Protein AF-A0A9W4UTP6-F1 (afdb_monomer_lite)

Foldseek 3Di:
DPPPPPQADQDQVVNAQQDASNARCVVAVSNGFDDPVLVVVVVCCCVDPVVVPVPPDDDDSRRCDVVPDPDDD

Radius of gyration: 16.02 Å; chains: 1; bounding box: 40×18×46 Å

Organism: NCBI:txid1303443

Structure (mmCIF, N/CA/C/O backbone):
data_AF-A0A9W4UTP6-F1
#
_entry.id   AF-A0A9W4UTP6-F1
#
loop_
_atom_site.group_PDB
_atom_site.id
_atom_site.type_symbol
_atom_site.label_atom_id
_atom_site.label_alt_id
_atom_site.label_comp_id
_atom_site.label_asym_id
_atom_site.label_entity_id
_atom_site.label_seq_id
_atom_site.pdbx_PDB_ins_code
_atom_site.Cartn_x
_atom_site.Cartn_y
_atom_site.Cartn_z
_atom_site.occupancy
_atom_site.B_iso_or_equiv
_atom_site.auth_seq_id
_atom_site.auth_comp_id
_atom_site.auth_asym_id
_atom_site.auth_atom_id
_atom_site.pdbx_PDB_model_num
ATOM 1 N N . MET A 1 1 ? 23.001 2.952 -33.242 1.00 44.06 1 MET A N 1
ATOM 2 C CA . MET A 1 1 ? 22.662 1.627 -32.674 1.00 44.06 1 MET A CA 1
ATOM 3 C C . MET A 1 1 ? 23.413 1.335 -31.354 1.00 44.06 1 MET A C 1
ATOM 5 O O . MET A 1 1 ? 23.731 0.189 -31.097 1.00 44.06 1 MET A O 1
ATOM 9 N N . SER A 1 2 ? 23.691 2.341 -30.496 1.00 47.06 2 SER A N 1
ATOM 10 C CA . SER A 1 2 ? 24.544 2.171 -29.289 1.00 47.06 2 SER A CA 1
ATOM 11 C C . SER A 1 2 ? 24.073 2.975 -28.055 1.00 47.06 2 SER A C 1
ATOM 13 O O . SER A 1 2 ? 24.853 3.308 -27.173 1.00 47.06 2 SER A O 1
ATOM 15 N N . ALA A 1 3 ? 22.783 3.329 -27.986 1.00 45.78 3 ALA A N 1
ATOM 16 C CA . ALA A 1 3 ? 22.204 4.057 -26.841 1.00 45.78 3 ALA A CA 1
ATOM 17 C C . ALA A 1 3 ? 21.182 3.227 -26.034 1.00 45.78 3 ALA A C 1
ATOM 19 O O . ALA A 1 3 ? 20.733 3.662 -24.979 1.00 45.78 3 ALA A O 1
ATOM 20 N N . LYS A 1 4 ? 20.827 2.020 -26.509 1.00 51.19 4 LYS A N 1
ATOM 21 C CA . LYS A 1 4 ? 19.877 1.110 -25.841 1.00 51.19 4 LYS A CA 1
ATOM 22 C C . LYS A 1 4 ? 20.521 0.153 -24.825 1.00 51.19 4 LYS A C 1
ATOM 24 O O . LYS A 1 4 ? 19.798 -0.432 -24.040 1.00 51.19 4 LYS A O 1
ATOM 29 N N . LEU A 1 5 ? 21.851 0.034 -24.792 1.00 50.06 5 LEU A N 1
ATOM 30 C CA . LEU A 1 5 ? 22.553 -1.004 -24.017 1.00 50.06 5 LEU A CA 1
ATOM 31 C C . LEU A 1 5 ? 22.951 -0.597 -22.584 1.00 50.06 5 LEU A C 1
ATOM 33 O O . LEU A 1 5 ? 23.468 -1.422 -21.845 1.00 50.06 5 LEU A O 1
ATOM 37 N N . ARG A 1 6 ? 22.720 0.657 -22.165 1.00 52.28 6 ARG A N 1
ATOM 38 C CA . ARG A 1 6 ? 23.042 1.129 -20.798 1.00 52.28 6 ARG A CA 1
ATOM 39 C C . ARG A 1 6 ? 21.849 1.172 -19.836 1.00 52.28 6 ARG A C 1
ATOM 41 O O . ARG A 1 6 ? 22.036 1.549 -18.687 1.00 52.28 6 ARG A O 1
ATOM 48 N N . ARG A 1 7 ? 20.635 0.837 -20.285 1.00 53.31 7 ARG A N 1
ATOM 49 C CA . ARG A 1 7 ? 19.409 1.001 -19.480 1.00 53.31 7 ARG A CA 1
ATOM 50 C C . ARG A 1 7 ? 19.039 -0.205 -18.605 1.00 53.31 7 ARG A C 1
ATOM 52 O O . ARG A 1 7 ? 18.094 -0.090 -17.841 1.00 53.31 7 ARG A O 1
ATOM 59 N N . GLU A 1 8 ? 19.776 -1.313 -18.680 1.00 55.53 8 GLU A N 1
ATOM 60 C CA . GLU A 1 8 ? 19.363 -2.590 -18.064 1.00 55.53 8 GLU A CA 1
ATOM 61 C C . GLU A 1 8 ? 20.170 -3.025 -16.835 1.00 55.53 8 GLU A C 1
ATOM 63 O O . GLU A 1 8 ? 19.824 -4.023 -16.207 1.00 55.53 8 GLU A O 1
ATOM 68 N N . GLN A 1 9 ? 21.224 -2.309 -16.439 1.00 56.12 9 GLN A N 1
ATOM 69 C CA . GLN A 1 9 ? 21.953 -2.681 -15.226 1.00 56.12 9 GLN A CA 1
ATOM 70 C C . GLN A 1 9 ? 21.290 -2.064 -14.000 1.00 56.12 9 GLN A C 1
ATOM 72 O O . GLN A 1 9 ? 21.655 -0.978 -13.557 1.00 56.12 9 GLN A O 1
ATOM 77 N N . ALA A 1 10 ? 20.313 -2.805 -13.473 1.00 60.84 10 ALA A N 1
ATOM 78 C CA . ALA A 1 10 ? 19.961 -2.805 -12.060 1.00 60.84 10 ALA A CA 1
ATOM 79 C C . ALA A 1 10 ? 21.230 -2.596 -11.219 1.00 60.84 10 ALA A C 1
ATOM 81 O O . ALA A 1 10 ? 22.171 -3.394 -11.265 1.00 60.84 10 ALA A O 1
ATOM 82 N N . HIS A 1 11 ? 21.292 -1.460 -10.531 1.00 66.31 11 HIS A N 1
ATOM 83 C CA . HIS A 1 11 ? 22.437 -1.090 -9.722 1.00 66.31 11 HIS A CA 1
ATOM 84 C C . HIS A 1 11 ? 22.137 -1.495 -8.290 1.00 66.31 11 HIS A C 1
ATOM 86 O O . HIS A 1 11 ? 21.321 -0.863 -7.629 1.00 66.31 11 HIS A O 1
ATOM 92 N N . THR A 1 12 ? 22.802 -2.545 -7.821 1.00 67.00 12 THR A N 1
ATOM 93 C CA . THR A 1 12 ? 22.593 -3.093 -6.479 1.00 67.00 12 THR A CA 1
ATOM 94 C C . THR A 1 12 ? 23.808 -2.806 -5.583 1.00 67.00 12 THR A C 1
ATOM 96 O O . THR A 1 12 ? 24.668 -3.678 -5.421 1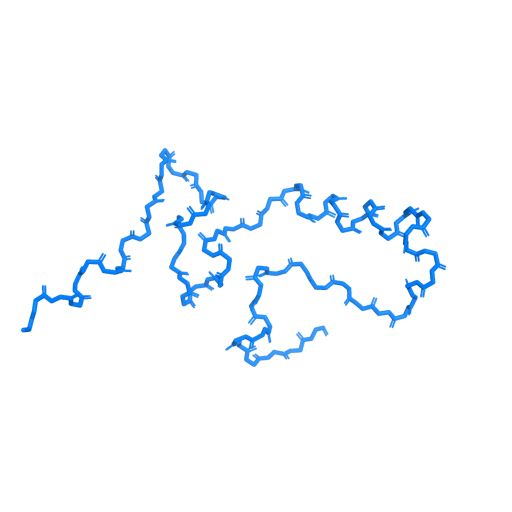.00 67.00 12 THR A O 1
ATOM 99 N N . PRO A 1 13 ? 23.959 -1.587 -5.025 1.00 66.00 13 PRO A N 1
ATOM 100 C CA . PRO A 1 13 ? 24.905 -1.292 -3.957 1.00 66.00 13 PRO A CA 1
ATOM 101 C C . PRO A 1 13 ? 24.929 -2.377 -2.884 1.00 66.00 13 PRO A C 1
ATOM 103 O O . PRO A 1 13 ? 23.951 -2.603 -2.184 1.00 66.00 13 PRO A O 1
ATOM 106 N N . GLY A 1 14 ? 26.053 -3.087 -2.780 1.00 73.00 14 GLY A N 1
ATOM 107 C CA . GLY A 1 14 ? 26.263 -4.095 -1.736 1.00 73.00 14 GLY A CA 1
ATOM 108 C C . GLY A 1 14 ? 25.359 -5.332 -1.806 1.00 73.00 14 GLY A C 1
ATOM 109 O O . GLY A 1 14 ? 25.354 -6.104 -0.855 1.00 73.00 14 GLY A O 1
ATOM 110 N N . GLY A 1 15 ? 24.616 -5.542 -2.898 1.00 82.25 15 GLY A N 1
ATOM 111 C CA . GLY A 1 15 ? 23.650 -6.642 -3.002 1.00 82.25 15 GLY A CA 1
ATOM 112 C C . GLY A 1 15 ? 22.286 -6.354 -2.362 1.00 82.25 15 GLY A C 1
ATOM 113 O O . GLY A 1 15 ? 21.419 -7.223 -2.391 1.00 82.25 15 GLY A O 1
ATOM 114 N N . ASP A 1 16 ? 22.071 -5.145 -1.837 1.00 88.81 16 ASP A N 1
ATOM 115 C CA . ASP A 1 16 ? 20.772 -4.711 -1.331 1.00 88.81 16 ASP A CA 1
ATOM 116 C C . ASP A 1 16 ? 19.815 -4.359 -2.482 1.00 88.81 16 ASP A C 1
ATOM 118 O O . ASP A 1 16 ? 20.048 -3.427 -3.250 1.00 88.81 16 ASP A O 1
ATOM 122 N N . ILE A 1 17 ? 18.730 -5.121 -2.603 1.00 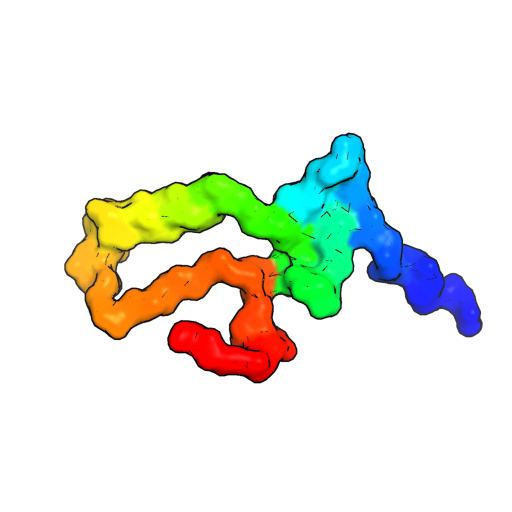90.25 17 ILE A N 1
ATOM 123 C CA . ILE A 1 17 ? 17.699 -4.970 -3.641 1.00 90.25 17 ILE A CA 1
ATOM 124 C C . ILE A 1 17 ? 16.504 -4.113 -3.184 1.00 90.25 17 ILE A C 1
ATOM 126 O O . ILE A 1 17 ? 15.522 -3.964 -3.913 1.00 90.25 17 ILE A O 1
ATOM 130 N N . SER A 1 18 ? 16.560 -3.557 -1.971 1.00 91.56 18 SER A N 1
ATOM 131 C CA . SER A 1 18 ? 15.539 -2.646 -1.436 1.00 91.56 18 SER A CA 1
ATOM 132 C C . SER A 1 18 ? 15.770 -1.184 -1.823 1.00 91.56 18 SER A C 1
ATOM 134 O O . SER A 1 18 ? 14.885 -0.342 -1.698 1.00 91.56 18 SER A O 1
ATOM 136 N N . ILE A 1 19 ? 16.944 -0.850 -2.344 1.00 91.12 19 ILE A N 1
ATOM 137 C CA . ILE A 1 19 ? 17.262 0.509 -2.780 1.00 91.12 19 ILE A CA 1
ATOM 138 C C . ILE A 1 19 ? 16.624 0.821 -4.142 1.00 91.12 19 ILE A C 1
ATOM 140 O O . ILE A 1 19 ? 16.677 -0.010 -5.055 1.00 91.12 19 ILE A O 1
ATOM 144 N N . PRO A 1 20 ? 16.041 2.016 -4.337 1.00 91.44 20 PRO A N 1
ATOM 145 C CA . PRO A 1 20 ? 15.538 2.431 -5.645 1.00 91.44 20 PRO A CA 1
ATOM 146 C C . PRO A 1 20 ? 16.612 2.335 -6.740 1.00 91.44 20 PRO A C 1
ATOM 148 O O . PRO A 1 20 ? 17.737 2.800 -6.562 1.00 91.44 20 PRO A O 1
ATOM 151 N N . GLY A 1 21 ? 16.259 1.745 -7.883 1.00 91.00 21 GLY A N 1
ATOM 152 C CA . GLY A 1 21 ? 17.164 1.496 -9.012 1.00 91.00 21 GLY A CA 1
ATOM 153 C C . GLY A 1 21 ? 17.917 0.160 -8.966 1.00 91.00 21 GLY A C 1
ATOM 154 O O . GLY A 1 21 ? 18.614 -0.175 -9.928 1.00 91.00 21 GLY A O 1
ATOM 155 N N . SER A 1 22 ? 17.763 -0.623 -7.894 1.00 91.56 22 SER A N 1
ATOM 156 C CA . SER A 1 22 ? 18.338 -1.973 -7.790 1.00 91.56 22 SER A CA 1
ATOM 157 C C . SER A 1 22 ? 17.579 -3.038 -8.561 1.00 91.56 22 SER A C 1
ATOM 159 O O . SER A 1 22 ? 18.132 -4.107 -8.802 1.00 91.56 22 SER A O 1
ATOM 161 N N . MET A 1 23 ? 16.345 -2.750 -8.973 1.00 89.19 23 MET A N 1
ATOM 162 C CA . MET A 1 23 ? 15.543 -3.620 -9.822 1.00 89.19 23 MET A CA 1
ATOM 163 C C . MET A 1 23 ? 15.187 -2.912 -11.132 1.00 89.19 23 MET A C 1
ATOM 165 O O . MET A 1 23 ? 14.942 -1.701 -11.134 1.00 89.19 23 MET A O 1
ATOM 169 N N . PRO A 1 24 ? 15.113 -3.649 -12.255 1.00 90.25 24 PRO A N 1
ATOM 170 C CA . PRO A 1 24 ? 14.604 -3.098 -13.503 1.00 90.25 24 PRO A CA 1
ATOM 171 C C . PRO A 1 24 ? 13.130 -2.705 -13.342 1.00 90.25 24 PRO A C 1
ATOM 173 O O . PRO A 1 24 ? 12.367 -3.389 -12.651 1.00 90.25 24 PRO A O 1
ATOM 176 N N . TRP A 1 25 ? 12.715 -1.626 -14.004 1.00 87.88 25 TRP A N 1
ATOM 177 C CA . TRP A 1 25 ? 11.339 -1.121 -13.922 1.00 87.88 25 TRP A CA 1
ATOM 178 C C . TRP A 1 25 ? 10.327 -2.094 -14.550 1.00 87.88 25 TRP A C 1
ATOM 180 O O . TRP A 1 25 ? 9.172 -2.141 -14.133 1.00 87.88 25 TRP A O 1
ATOM 190 N N . GLU A 1 26 ? 10.766 -2.921 -15.505 1.00 89.31 26 GLU A N 1
ATOM 191 C CA . GLU A 1 26 ? 9.993 -4.029 -16.076 1.00 89.31 26 GLU A CA 1
ATOM 192 C C . GLU A 1 26 ? 9.755 -5.150 -15.052 1.00 89.31 26 GLU A C 1
ATOM 194 O O . GLU A 1 26 ? 8.806 -5.928 -15.172 1.00 89.31 26 GLU A O 1
ATOM 199 N N . GLY A 1 27 ? 10.633 -5.268 -14.053 1.00 89.31 27 GLY A N 1
ATOM 200 C CA . GLY A 1 27 ? 10.527 -6.222 -12.955 1.00 89.31 27 GLY A CA 1
ATOM 201 C C . GLY A 1 27 ? 9.558 -5.724 -11.896 1.00 89.31 27 GLY A C 1
ATOM 202 O O . GLY A 1 27 ? 8.544 -6.375 -11.674 1.00 89.31 27 GLY A O 1
ATOM 203 N N . ILE A 1 28 ? 9.857 -4.568 -11.300 1.00 94.19 28 ILE A N 1
ATOM 204 C CA . ILE A 1 28 ? 9.016 -3.872 -10.317 1.00 94.19 28 ILE A CA 1
ATOM 205 C C . ILE A 1 28 ? 9.016 -2.380 -10.681 1.00 94.19 28 ILE A C 1
ATOM 207 O O . ILE A 1 28 ? 10.099 -1.793 -10.718 1.00 94.19 28 ILE A O 1
ATOM 211 N N . PRO A 1 29 ? 7.858 -1.729 -10.905 1.00 95.38 29 PRO A N 1
ATOM 212 C CA . PRO A 1 29 ? 7.813 -0.308 -11.270 1.00 95.38 29 PRO A CA 1
ATOM 213 C C . PRO A 1 29 ? 8.463 0.628 -10.249 1.00 95.38 29 PRO A C 1
ATOM 215 O O . PRO A 1 29 ? 9.078 1.620 -10.631 1.00 95.38 29 PRO A O 1
ATOM 218 N N . ALA A 1 30 ? 8.397 0.290 -8.960 1.00 95.19 30 ALA A N 1
ATOM 219 C CA . ALA A 1 30 ? 9.120 0.997 -7.903 1.00 95.19 30 ALA A CA 1
ATOM 220 C C . ALA A 1 30 ? 10.655 0.871 -7.999 1.00 95.19 30 ALA A C 1
ATOM 222 O O . ALA A 1 30 ? 11.368 1.574 -7.287 1.00 95.19 30 ALA A O 1
ATOM 223 N N . THR A 1 31 ? 11.185 0.008 -8.873 1.00 95.12 31 THR A N 1
ATOM 224 C CA . THR A 1 31 ? 12.621 -0.260 -9.097 1.00 95.12 31 THR A CA 1
ATOM 225 C C . THR A 1 31 ? 13.379 -0.751 -7.864 1.00 95.12 31 THR A C 1
ATOM 227 O O . THR A 1 31 ? 14.602 -0.650 -7.790 1.00 95.12 31 THR A O 1
ATOM 230 N N . ARG A 1 32 ? 12.647 -1.302 -6.897 1.00 95.06 32 ARG A N 1
ATOM 231 C CA . ARG A 1 32 ? 13.164 -1.923 -5.681 1.00 95.06 32 ARG A CA 1
ATOM 232 C C . ARG A 1 32 ? 12.202 -2.991 -5.195 1.00 95.06 32 ARG A C 1
ATOM 234 O O . ARG A 1 32 ? 11.016 -2.947 -5.522 1.00 95.06 32 ARG A O 1
ATOM 241 N N . VAL A 1 33 ? 12.699 -3.908 -4.383 1.00 94.25 33 VAL A N 1
ATOM 242 C CA . VAL A 1 33 ? 11.852 -4.819 -3.616 1.00 94.25 33 VAL A CA 1
ATOM 243 C C . VAL A 1 33 ? 11.257 -4.065 -2.421 1.00 94.25 33 VAL A C 1
ATOM 245 O O . VAL A 1 33 ? 11.811 -3.060 -1.962 1.00 94.25 33 VAL A O 1
ATOM 248 N N . GLY A 1 34 ? 10.083 -4.504 -1.971 1.00 94.56 34 GLY A N 1
ATOM 249 C CA . GLY A 1 34 ? 9.471 -3.982 -0.752 1.00 94.56 34 GLY A CA 1
ATOM 250 C C . GLY A 1 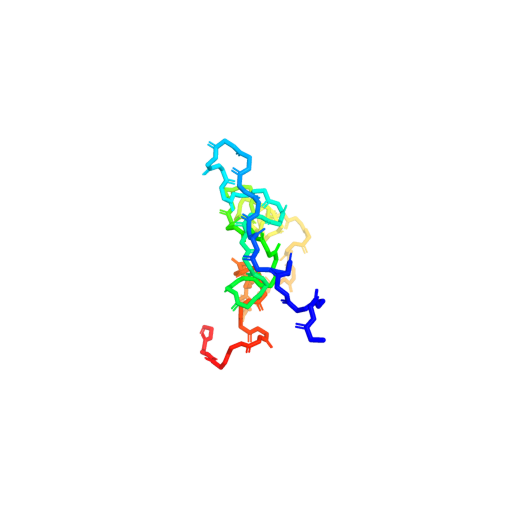34 ? 10.295 -4.332 0.487 1.00 94.56 34 GLY A C 1
ATOM 251 O O . GLY A 1 34 ? 10.983 -5.354 0.500 1.00 94.56 34 GLY A O 1
ATOM 252 N N . THR A 1 35 ? 10.203 -3.494 1.515 1.00 96.12 35 THR A N 1
ATOM 253 C CA . THR A 1 35 ? 10.783 -3.732 2.842 1.00 96.12 35 THR A CA 1
ATOM 254 C C . THR A 1 35 ? 9.692 -3.872 3.896 1.00 96.12 35 THR A C 1
ATOM 256 O O . THR A 1 35 ? 8.504 -3.642 3.645 1.00 96.12 35 THR A O 1
ATOM 259 N N . GLU A 1 36 ? 10.092 -4.243 5.105 1.00 96.56 36 GLU A N 1
ATOM 260 C CA . GLU A 1 36 ? 9.224 -4.302 6.272 1.00 96.56 36 GLU A CA 1
ATOM 261 C C . GLU A 1 36 ? 8.546 -2.950 6.543 1.00 96.56 36 GLU A C 1
ATOM 263 O O . GLU A 1 36 ? 7.375 -2.915 6.931 1.00 96.56 36 GLU A O 1
ATOM 268 N N . GLU A 1 37 ? 9.231 -1.834 6.280 1.00 96.50 37 GLU A N 1
ATOM 269 C CA . GLU A 1 37 ? 8.701 -0.481 6.464 1.00 96.50 37 GLU A CA 1
ATOM 270 C C . GLU A 1 37 ? 7.526 -0.164 5.530 1.00 96.50 37 GLU A C 1
ATOM 272 O O . GLU A 1 37 ? 6.611 0.554 5.940 1.00 96.50 37 GLU A O 1
ATOM 277 N N . ASP A 1 38 ? 7.498 -0.711 4.309 1.00 96.56 38 ASP A N 1
ATOM 278 C CA . AS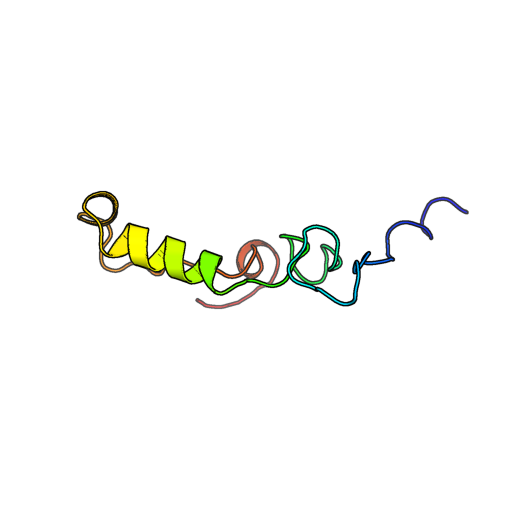P A 1 38 ? 6.393 -0.483 3.367 1.00 96.56 38 ASP A CA 1
ATOM 279 C C . ASP A 1 38 ? 5.077 -1.066 3.900 1.00 96.56 38 ASP A C 1
ATOM 281 O O . ASP A 1 38 ? 4.022 -0.424 3.858 1.00 96.56 38 ASP A O 1
ATOM 285 N N . ILE A 1 39 ? 5.141 -2.280 4.453 1.00 97.06 39 ILE A N 1
ATOM 286 C CA . ILE A 1 39 ? 3.985 -2.936 5.068 1.00 97.06 39 ILE A CA 1
ATOM 287 C C . ILE A 1 39 ? 3.670 -2.319 6.429 1.00 97.06 39 ILE A C 1
ATOM 289 O O . ILE A 1 39 ? 2.497 -2.093 6.733 1.00 97.06 39 ILE A O 1
ATOM 293 N N . ALA A 1 40 ? 4.680 -1.980 7.233 1.00 98.12 40 ALA A N 1
ATOM 294 C CA . ALA A 1 40 ? 4.468 -1.304 8.509 1.00 98.12 40 ALA A CA 1
ATOM 295 C C . ALA A 1 40 ? 3.752 0.044 8.324 1.00 98.12 40 ALA A C 1
ATOM 297 O O . ALA A 1 40 ? 2.846 0.362 9.092 1.00 98.12 40 ALA A O 1
ATOM 298 N N . GLY A 1 41 ? 4.093 0.806 7.280 1.00 97.56 41 GLY A N 1
ATOM 299 C CA . GLY A 1 41 ? 3.410 2.049 6.923 1.00 97.56 41 GLY A CA 1
ATOM 300 C C . GLY A 1 41 ? 1.944 1.834 6.543 1.00 97.56 41 GLY A C 1
ATOM 301 O O . GLY A 1 41 ? 1.071 2.558 7.026 1.00 97.56 41 GLY A O 1
ATOM 302 N N . ALA A 1 42 ? 1.656 0.804 5.741 1.00 97.50 42 ALA A N 1
ATOM 303 C CA . ALA A 1 42 ? 0.289 0.425 5.383 1.00 97.50 42 ALA A CA 1
ATOM 304 C C . ALA A 1 42 ? -0.538 0.020 6.618 1.00 97.50 42 ALA A C 1
ATOM 306 O O . ALA A 1 42 ? -1.664 0.488 6.797 1.00 97.50 42 ALA A O 1
ATOM 307 N N . ILE A 1 43 ? 0.040 -0.791 7.511 1.00 97.75 43 ILE A N 1
ATOM 308 C CA . ILE A 1 43 ? -0.590 -1.194 8.775 1.00 97.75 43 ILE A CA 1
ATOM 309 C C . ILE A 1 43 ? -0.832 0.025 9.661 1.00 97.75 43 ILE A C 1
ATOM 311 O O . ILE A 1 43 ? -1.932 0.188 10.183 1.00 97.75 43 ILE A O 1
ATOM 315 N N . LEU A 1 44 ? 0.165 0.898 9.819 1.00 98.00 44 LEU A N 1
ATOM 316 C CA . LEU A 1 44 ? 0.042 2.100 10.636 1.00 98.00 44 LEU A CA 1
ATOM 317 C C . LEU A 1 44 ? -1.065 3.015 10.106 1.00 98.00 44 LEU A C 1
ATOM 319 O O . LEU A 1 44 ? -1.871 3.506 10.892 1.00 98.00 44 LEU A O 1
ATOM 323 N N . TYR A 1 45 ? -1.152 3.210 8.788 1.00 97.81 45 TYR A N 1
ATOM 324 C CA . TYR A 1 45 ? -2.237 3.964 8.164 1.00 97.81 45 TYR A CA 1
ATOM 325 C C . TYR A 1 45 ? -3.607 3.375 8.522 1.00 97.81 45 TYR A C 1
ATOM 327 O O . TYR A 1 45 ? -4.436 4.096 9.084 1.00 97.81 45 TYR A O 1
ATOM 335 N N . LEU A 1 46 ? -3.807 2.076 8.270 1.00 97.44 46 LEU A N 1
ATOM 336 C CA . LEU A 1 46 ? -5.074 1.379 8.514 1.00 97.44 46 LEU A CA 1
ATOM 337 C C . LEU A 1 46 ? -5.453 1.337 10.003 1.00 97.44 46 LEU A C 1
ATOM 339 O O . LEU A 1 46 ? -6.618 1.516 10.342 1.00 97.44 46 LEU A O 1
ATOM 343 N N . ALA A 1 47 ? -4.483 1.139 10.898 1.00 97.25 47 ALA A N 1
ATOM 344 C CA . ALA A 1 47 ? -4.705 1.085 12.343 1.00 97.25 47 ALA A CA 1
ATOM 345 C C . ALA A 1 47 ? -4.898 2.473 12.982 1.00 97.25 47 ALA A C 1
ATOM 347 O O . ALA A 1 47 ? -5.422 2.588 14.091 1.00 97.25 47 ALA A O 1
ATOM 348 N N . SER A 1 48 ? -4.449 3.539 12.316 1.00 98.19 48 SER A N 1
ATOM 349 C CA . SER A 1 48 ? -4.567 4.908 12.816 1.00 98.19 48 SER A CA 1
ATOM 350 C C . SER A 1 48 ? -5.940 5.529 12.542 1.00 98.19 48 SER A C 1
ATOM 352 O O . SER A 1 48 ? -6.770 5.017 11.793 1.00 98.19 48 SER A O 1
ATOM 354 N N . ARG A 1 49 ? -6.152 6.743 13.070 1.00 97.88 49 ARG A N 1
ATOM 355 C CA . ARG A 1 49 ? -7.325 7.570 12.737 1.00 97.88 49 ARG A CA 1
ATOM 356 C C . ARG A 1 49 ? -7.438 7.883 11.239 1.00 97.88 49 ARG A C 1
ATOM 358 O O . ARG A 1 49 ? -8.555 8.104 10.774 1.00 97.88 49 ARG A O 1
ATOM 365 N N . ALA A 1 50 ? -6.328 7.898 10.494 1.00 97.69 50 ALA A N 1
ATOM 366 C CA . ALA A 1 50 ? -6.345 8.146 9.052 1.00 97.69 50 ALA A CA 1
ATOM 367 C C . ALA A 1 50 ? -7.078 7.032 8.281 1.00 97.69 50 ALA A C 1
ATOM 369 O O . ALA A 1 50 ? -7.705 7.315 7.264 1.00 97.69 50 ALA A O 1
ATOM 370 N N . GLY A 1 51 ? -7.062 5.801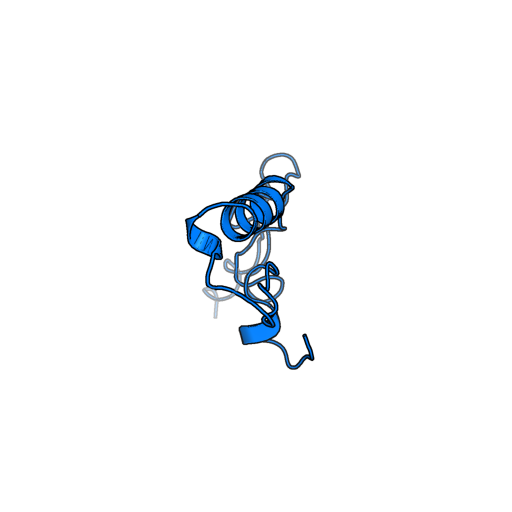 8.807 1.00 97.44 51 GLY A N 1
ATOM 371 C CA . GLY A 1 51 ? -7.792 4.650 8.276 1.00 97.44 51 GLY A CA 1
ATOM 372 C C . GLY A 1 51 ? -9.231 4.506 8.786 1.00 97.44 51 GLY A C 1
ATOM 373 O O . GLY A 1 51 ? -9.921 3.579 8.382 1.00 97.44 51 GLY A O 1
ATOM 374 N N . SER A 1 52 ? -9.730 5.409 9.642 1.00 97.69 52 SER A N 1
ATOM 375 C CA . SER A 1 52 ? -11.014 5.220 10.354 1.00 97.69 52 SER A CA 1
ATOM 376 C C . SER A 1 52 ? -12.252 5.047 9.461 1.00 97.69 52 SER A C 1
ATOM 378 O O . SER A 1 52 ? -13.263 4.510 9.914 1.00 97.69 52 SER A O 1
ATOM 380 N N . PHE A 1 53 ? -12.181 5.478 8.200 1.00 97.12 53 PHE A N 1
ATOM 381 C CA . PHE A 1 53 ? -13.253 5.314 7.215 1.00 97.12 53 PHE A CA 1
ATOM 382 C C . PHE A 1 53 ? -12.827 4.497 5.984 1.00 97.12 53 PHE A C 1
ATOM 384 O O . PHE A 1 53 ? -13.461 4.564 4.934 1.00 97.12 53 PHE A O 1
ATOM 391 N N . VAL A 1 54 ? -11.746 3.728 6.105 1.00 96.62 54 VAL A N 1
ATOM 392 C CA . VAL A 1 54 ? -11.146 2.932 5.029 1.00 96.62 54 VAL A CA 1
ATOM 393 C C . VAL A 1 54 ? -11.436 1.467 5.322 1.00 96.62 54 VAL A C 1
ATOM 395 O O . VAL A 1 54 ? -10.659 0.774 5.970 1.00 96.62 54 VAL A O 1
ATOM 398 N N . ASN A 1 55 ? -12.615 1.016 4.896 1.00 95.50 55 ASN A N 1
ATOM 399 C CA . ASN A 1 55 ? -13.149 -0.303 5.223 1.00 95.50 55 ASN A CA 1
ATOM 400 C C . ASN A 1 55 ? -13.558 -1.052 3.954 1.00 95.50 55 ASN A C 1
ATOM 402 O O . ASN A 1 55 ? -14.020 -0.443 2.991 1.00 95.50 55 ASN A O 1
ATOM 406 N N . GLY A 1 56 ? -13.434 -2.382 3.974 1.00 95.81 56 GLY A N 1
ATOM 407 C CA . GLY A 1 56 ? -13.868 -3.237 2.862 1.00 95.81 56 GLY A CA 1
ATOM 408 C C . GLY A 1 56 ? -13.042 -3.082 1.581 1.00 95.81 56 GLY A C 1
ATOM 409 O O . GLY A 1 56 ? -13.486 -3.511 0.521 1.00 95.81 56 GLY A O 1
ATOM 410 N N . CYS A 1 57 ? -11.858 -2.475 1.663 1.00 93.94 57 CYS A N 1
ATOM 411 C CA . CYS A 1 57 ? -10.929 -2.323 0.550 1.00 93.94 57 CYS A CA 1
ATOM 412 C C . CYS A 1 57 ? -9.603 -3.032 0.835 1.00 93.94 57 CYS A C 1
ATOM 414 O O . CYS A 1 57 ? -9.216 -3.215 1.989 1.00 93.94 57 CYS A O 1
ATOM 416 N N . ILE A 1 58 ? -8.884 -3.374 -0.231 1.00 94.31 58 ILE A N 1
ATOM 417 C CA . ILE A 1 58 ? -7.540 -3.946 -0.161 1.00 94.31 58 ILE A CA 1
ATOM 418 C C . ILE A 1 58 ? -6.538 -2.835 -0.466 1.00 94.31 58 ILE A C 1
ATOM 420 O O . ILE A 1 58 ? -6.597 -2.210 -1.525 1.00 94.31 58 ILE A O 1
ATOM 424 N N . LEU A 1 59 ? -5.628 -2.578 0.475 1.00 95.19 59 LEU A N 1
ATOM 425 C CA . LEU A 1 59 ? -4.515 -1.655 0.277 1.00 95.19 59 LEU A CA 1
ATOM 426 C C . LEU A 1 59 ? -3.343 -2.426 -0.335 1.00 95.19 59 LEU A C 1
ATOM 428 O O . LEU A 1 59 ? -2.672 -3.193 0.350 1.00 95.19 59 LEU A O 1
ATOM 432 N N . ILE A 1 60 ? -3.140 -2.253 -1.638 1.00 95.38 60 ILE A N 1
ATOM 433 C CA . ILE A 1 60 ? -2.102 -2.961 -2.389 1.00 95.38 60 ILE A CA 1
ATOM 434 C C . ILE A 1 60 ? -0.738 -2.310 -2.124 1.00 95.38 60 ILE A C 1
ATOM 436 O O . ILE A 1 60 ? -0.532 -1.140 -2.445 1.00 95.38 60 ILE A O 1
ATOM 440 N N . THR A 1 61 ? 0.204 -3.100 -1.607 1.00 95.56 61 THR A N 1
ATOM 441 C CA . THR A 1 61 ? 1.592 -2.691 -1.338 1.00 95.56 61 THR A CA 1
ATOM 442 C C . THR A 1 61 ? 2.555 -3.578 -2.134 1.00 95.56 61 THR A C 1
ATOM 444 O O . THR A 1 61 ? 3.241 -4.429 -1.577 1.00 95.56 61 THR A O 1
ATOM 447 N N . ASP A 1 62 ? 2.568 -3.431 -3.461 1.00 94.88 62 ASP A N 1
ATOM 448 C CA . ASP A 1 62 ? 3.270 -4.339 -4.389 1.00 94.88 62 ASP A CA 1
ATOM 449 C C . ASP A 1 62 ? 4.326 -3.648 -5.276 1.00 94.88 62 ASP A C 1
ATOM 451 O O . ASP A 1 62 ? 4.822 -4.229 -6.241 1.00 94.88 62 ASP A O 1
ATOM 455 N N . GLY A 1 63 ? 4.648 -2.382 -4.996 1.00 94.56 63 GLY A N 1
ATOM 456 C CA . GLY A 1 63 ? 5.578 -1.601 -5.816 1.00 94.56 63 GLY A CA 1
ATOM 457 C C . GLY A 1 63 ? 5.041 -1.229 -7.206 1.00 94.56 63 GLY A C 1
ATOM 458 O O . GLY A 1 63 ? 5.836 -0.902 -8.088 1.00 94.56 63 GLY A O 1
ATOM 459 N N . GLY A 1 64 ? 3.717 -1.265 -7.411 1.00 95.12 64 GLY A N 1
ATOM 460 C CA . GLY A 1 64 ? 3.035 -0.855 -8.645 1.00 95.12 64 GLY A CA 1
ATOM 461 C C . GLY A 1 64 ? 2.781 -1.992 -9.635 1.00 95.12 64 GLY A C 1
ATOM 462 O O . GLY A 1 64 ? 2.464 -1.740 -10.797 1.00 95.12 64 GLY A O 1
ATOM 463 N N . MET A 1 65 ? 2.935 -3.242 -9.210 1.00 95.12 65 MET A N 1
ATOM 464 C CA . MET A 1 65 ? 2.904 -4.405 -10.094 1.00 95.12 65 MET A CA 1
ATOM 465 C C . MET A 1 65 ? 1.538 -4.633 -10.735 1.00 95.12 65 MET A C 1
ATOM 467 O O . MET A 1 65 ? 1.459 -4.783 -11.956 1.00 95.12 65 MET A O 1
ATOM 471 N N . LEU A 1 66 ? 0.465 -4.576 -9.949 1.00 94.75 66 LEU A N 1
ATOM 472 C CA . LEU A 1 66 ? -0.908 -4.722 -10.435 1.00 94.75 66 LEU A CA 1
ATOM 473 C C . LEU A 1 66 ? -1.337 -3.596 -11.391 1.00 94.75 66 LEU A C 1
ATOM 475 O O . LEU A 1 66 ? -2.293 -3.767 -12.141 1.00 94.75 66 LEU A O 1
ATOM 479 N N . ALA A 1 67 ? -0.624 -2.464 -11.424 1.00 93.56 67 ALA A N 1
ATOM 480 C CA . ALA A 1 67 ? -0.908 -1.380 -12.366 1.00 93.56 67 ALA A CA 1
ATOM 481 C C . ALA A 1 67 ? -0.378 -1.654 -13.786 1.00 93.56 67 ALA A C 1
ATOM 483 O O . ALA A 1 67 ? -0.884 -1.081 -14.750 1.00 93.56 67 ALA A O 1
ATOM 484 N N . VAL A 1 68 ? 0.644 -2.505 -13.927 1.00 93.75 68 VAL A N 1
ATOM 485 C CA . VAL A 1 68 ? 1.321 -2.767 -15.213 1.00 93.75 68 VAL A CA 1
ATOM 486 C C . VAL A 1 68 ? 1.227 -4.223 -15.666 1.00 93.75 68 VAL A C 1
ATOM 488 O O . VAL A 1 68 ? 1.486 -4.517 -16.833 1.00 93.75 68 VAL A O 1
ATOM 491 N N . ARG A 1 69 ? 0.857 -5.144 -14.770 1.00 91.44 69 ARG A N 1
ATOM 492 C CA . ARG A 1 69 ? 0.661 -6.565 -15.069 1.00 91.44 69 ARG A CA 1
ATOM 493 C C . ARG A 1 69 ? -0.793 -6.967 -14.817 1.00 91.44 69 ARG A C 1
ATOM 495 O O . ARG A 1 69 ? -1.299 -6.703 -13.729 1.00 91.44 69 ARG A O 1
ATOM 502 N N . PRO A 1 70 ? -1.451 -7.649 -15.774 1.00 92.38 70 PRO A N 1
ATOM 503 C CA . PRO A 1 70 ? -2.755 -8.250 -15.532 1.00 92.38 70 PRO A CA 1
ATOM 504 C C . PRO A 1 70 ? -2.694 -9.207 -14.338 1.00 9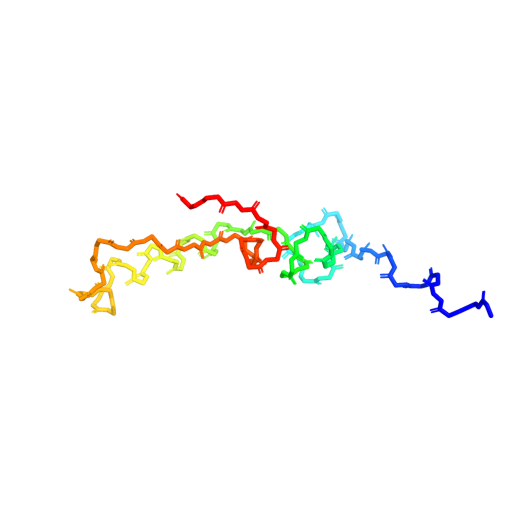2.38 70 PRO A C 1
ATOM 506 O O . PRO A 1 70 ? -1.856 -10.109 -14.302 1.00 92.38 70 PRO A O 1
ATOM 509 N N . GLY A 1 71 ? -3.592 -9.014 -13.380 1.00 87.56 71 GLY A N 1
ATOM 510 C CA . GLY A 1 71 ? -3.677 -9.808 -12.164 1.00 87.56 71 GLY A CA 1
ATOM 511 C C . GLY A 1 71 ? -4.982 -9.534 -11.426 1.00 87.56 71 GLY A C 1
ATOM 512 O O . GLY A 1 71 ? -5.698 -8.582 -11.739 1.00 87.56 71 GLY A O 1
ATOM 513 N N . ALA A 1 72 ? -5.294 -10.397 -10.468 1.00 85.69 72 ALA A N 1
ATOM 514 C CA . ALA A 1 72 ? -6.320 -10.138 -9.468 1.00 85.69 72 ALA A CA 1
ATOM 515 C C . ALA A 1 72 ? -5.642 -9.669 -8.174 1.00 85.69 72 ALA A C 1
ATOM 517 O O . ALA A 1 72 ? -4.474 -9.991 -7.941 1.00 85.69 72 ALA A O 1
ATOM 518 N N . TYR A 1 73 ? -6.378 -8.907 -7.371 1.00 79.25 73 TYR A N 1
ATOM 519 C CA . TYR A 1 73 ? -6.000 -8.540 -6.009 1.00 79.25 73 TYR A CA 1
ATOM 520 C C . TYR A 1 73 ? -6.632 -9.497 -4.995 1.00 79.25 73 TYR A C 1
ATOM 522 O O . TYR A 1 73 ? -7.698 -10.075 -5.315 1.00 79.25 73 TYR A O 1
#

Secondary structure (DSSP, 8-state):
--SSTTS-----GGG-SSSTTSS-TTT-TTSS---HHHHHHHHHHHHSGGGTT--S-----STTHHHHS----

InterPro domains:
  IPR002347 Short-chain dehydrogenase/reductase SDR [PF13561] (27-65)
  IPR036291 NAD(P)-binding domain superfamily [SSF51735] (25-68)
  IPR052178 Short-chain dehydrogenase/reductase SAT3-like [PTHR43618] (24-69)

Sequence (73 aa):
MSAKLRREQAHTPGGDISIPGSMPWEGIPATRVGTEEDIAGAILYLASRAGSFVNGCILITDGGMLAVRPGAY

pLDDT: mean 86.67, std 15.67, range [44.06, 98.19]